Protein AF-A0A9E5VPA7-F1 (afdb_monomer_lite)

pLDDT: mean 86.87, std 9.71, range [59.09, 95.44]

Foldseek 3Di:
DQQVQQHDDPPDDDPPDDCVRNPDDDDPDDDDD

Radius of gyration: 12.26 Å; chains: 1; bounding box: 30×16×29 Å

Secondary structure (DSSP, 8-state):
-TGGGT--SSS---SS--HHHH-S---S-----

Sequence (33 aa):
IRHRKGLPVRGQSTKQNARTRKGPKRTVGGKRK

Stru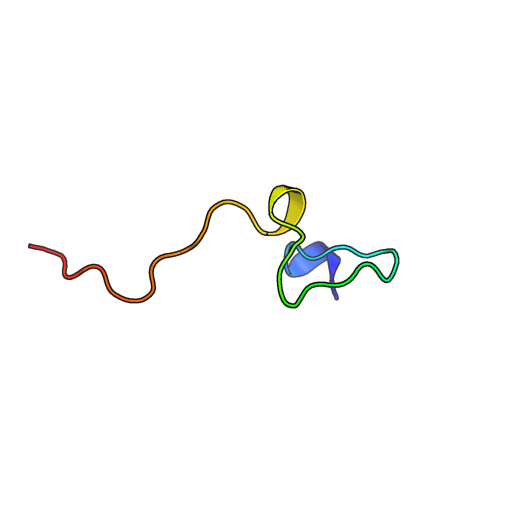cture (mmCIF, N/CA/C/O backbone):
data_AF-A0A9E5VPA7-F1
#
_entry.id   AF-A0A9E5VPA7-F1
#
loop_
_atom_site.group_PDB
_atom_site.id
_atom_site.type_symbol
_atom_site.label_atom_id
_atom_site.label_alt_id
_atom_site.label_comp_id
_atom_site.label_asym_id
_atom_site.label_entity_id
_atom_site.label_seq_id
_atom_site.pdbx_PDB_ins_code
_atom_site.Cartn_x
_atom_site.Cartn_y
_atom_site.Cartn_z
_atom_site.occupancy
_atom_site.B_iso_or_equiv
_atom_site.auth_seq_id
_atom_site.auth_comp_id
_atom_site.auth_asym_id
_atom_site.auth_atom_id
_atom_site.pdbx_PDB_model_num
ATOM 1 N N . ILE A 1 1 ? 0.624 -2.431 -14.502 1.00 87.12 1 ILE A N 1
ATOM 2 C CA . ILE A 1 1 ? -0.479 -2.043 -13.569 1.00 87.12 1 ILE A CA 1
ATOM 3 C C . ILE A 1 1 ? -0.049 -1.451 -12.213 1.00 87.12 1 ILE A C 1
ATOM 5 O O . ILE A 1 1 ? -0.881 -0.864 -11.533 1.00 87.12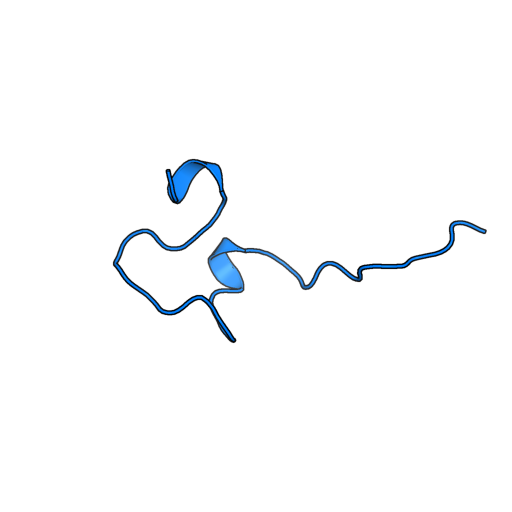 1 ILE A O 1
ATOM 9 N N . ARG A 1 2 ? 1.209 -1.614 -11.773 1.00 93.31 2 ARG A N 1
ATOM 10 C CA . ARG A 1 2 ? 1.661 -1.238 -10.415 1.00 93.31 2 ARG A CA 1
ATOM 11 C C . ARG A 1 2 ? 1.585 0.266 -10.134 1.00 93.31 2 ARG A C 1
ATOM 13 O O . ARG A 1 2 ? 1.119 0.649 -9.069 1.00 93.31 2 ARG A O 1
ATOM 20 N N . HIS A 1 3 ? 1.955 1.083 -11.123 1.00 92.75 3 HIS A N 1
ATOM 21 C CA . HIS A 1 3 ? 1.909 2.544 -11.048 1.00 92.75 3 HIS A CA 1
ATOM 22 C C . HIS A 1 3 ? 0.509 3.062 -10.681 1.00 92.75 3 HIS A C 1
ATOM 24 O O . HIS A 1 3 ? 0.356 3.766 -9.691 1.00 92.75 3 HIS A O 1
ATOM 30 N N . ARG A 1 4 ? -0.531 2.588 -11.385 1.00 94.44 4 ARG A N 1
ATOM 31 C CA . ARG A 1 4 ? -1.936 2.939 -11.106 1.00 94.44 4 ARG A CA 1
ATOM 32 C C . ARG A 1 4 ? -2.415 2.518 -9.711 1.00 94.44 4 ARG A C 1
ATOM 34 O O . ARG A 1 4 ? -3.327 3.127 -9.177 1.00 94.44 4 ARG A O 1
ATOM 41 N N . LYS A 1 5 ? -1.816 1.476 -9.123 1.00 91.38 5 LYS A N 1
ATOM 42 C CA . LYS A 1 5 ? -2.158 0.954 -7.787 1.00 91.38 5 LYS A CA 1
ATOM 43 C C . LYS A 1 5 ? -1.291 1.546 -6.663 1.00 91.38 5 LYS A C 1
ATOM 45 O O . LYS A 1 5 ? -1.380 1.068 -5.536 1.00 91.38 5 LYS A O 1
ATOM 50 N N . GLY A 1 6 ? -0.412 2.511 -6.954 1.00 92.50 6 GLY A N 1
ATOM 51 C CA . GLY A 1 6 ? 0.495 3.091 -5.954 1.00 92.50 6 GLY A CA 1
ATOM 52 C C . GLY A 1 6 ? 1.521 2.095 -5.399 1.00 92.50 6 GLY A C 1
ATOM 53 O O . GLY A 1 6 ? 1.947 2.197 -4.252 1.00 92.50 6 GLY A O 1
ATOM 54 N N . LEU A 1 7 ? 1.912 1.0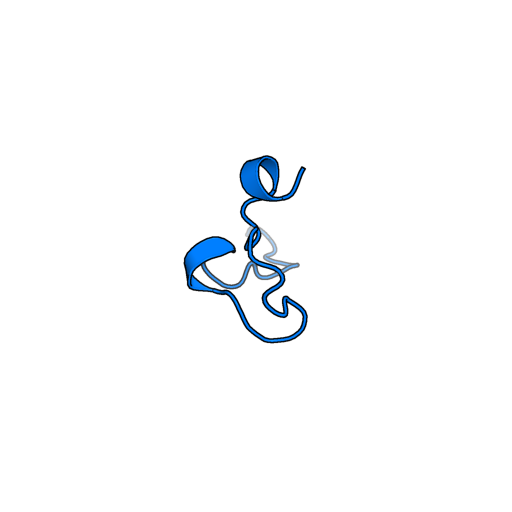85 -6.183 1.00 94.19 7 LEU A N 1
ATOM 55 C CA . LEU A 1 7 ? 2.875 0.067 -5.755 1.00 94.19 7 LEU A CA 1
ATOM 56 C C . LEU A 1 7 ? 4.239 0.260 -6.436 1.00 94.19 7 LEU A C 1
ATOM 58 O O . LEU A 1 7 ? 4.290 0.716 -7.581 1.00 94.19 7 LEU A O 1
ATOM 62 N N . PRO A 1 8 ? 5.352 -0.136 -5.784 1.00 95.44 8 PRO A N 1
ATOM 63 C CA . PRO A 1 8 ? 6.667 -0.163 -6.414 1.00 95.44 8 PRO A CA 1
ATOM 64 C C . PRO A 1 8 ? 6.668 -0.941 -7.731 1.00 95.44 8 PRO A C 1
ATOM 66 O O . PRO A 1 8 ? 6.083 -2.027 -7.828 1.00 95.44 8 PRO A O 1
ATOM 69 N N . VAL A 1 9 ? 7.344 -0.373 -8.731 1.00 95.25 9 VAL A N 1
ATOM 70 C CA . VAL A 1 9 ? 7.395 -0.891 -10.109 1.00 95.25 9 VAL A CA 1
ATOM 71 C C . VAL A 1 9 ? 8.675 -1.698 -10.374 1.00 95.25 9 VAL A C 1
ATOM 73 O O . VAL A 1 9 ? 8.667 -2.580 -11.218 1.00 95.25 9 VAL A O 1
ATOM 76 N N . ARG A 1 10 ? 9.750 -1.466 -9.608 1.00 93.69 10 ARG A N 1
ATOM 77 C CA . ARG A 1 10 ? 11.086 -2.064 -9.813 1.00 93.69 10 ARG A CA 1
ATOM 78 C C . ARG A 1 10 ? 11.287 -3.422 -9.113 1.00 93.69 10 ARG A C 1
ATOM 80 O O . ARG A 1 10 ? 12.343 -3.661 -8.549 1.00 93.69 10 ARG A O 1
ATOM 87 N N . GLY A 1 11 ? 10.249 -4.255 -9.021 1.00 89.62 11 GLY A N 1
ATOM 88 C CA . GLY A 1 11 ? 10.357 -5.591 -8.400 1.00 89.62 11 GLY A CA 1
ATOM 89 C C . GLY A 1 11 ? 10.557 -5.622 -6.873 1.00 89.62 11 GLY A C 1
ATOM 90 O O . GLY A 1 11 ? 10.789 -6.680 -6.305 1.00 89.62 11 GLY A O 1
ATOM 91 N N . GLN A 1 12 ? 10.440 -4.483 -6.186 1.00 92.19 12 GLN A N 1
ATOM 92 C CA . GLN A 1 12 ? 10.593 -4.405 -4.727 1.00 92.19 12 GLN A CA 1
ATOM 93 C C . GLN A 1 12 ? 9.479 -5.168 -3.988 1.00 92.19 12 GLN A C 1
ATOM 95 O O . GLN A 1 12 ? 8.317 -5.173 -4.420 1.00 92.19 12 GLN A O 1
ATOM 100 N N . SER A 1 13 ? 9.811 -5.743 -2.828 1.00 91.31 13 SER A N 1
ATOM 101 C CA . SER A 1 13 ? 8.862 -6.489 -1.997 1.00 91.31 13 SER A CA 1
ATOM 102 C C . SER A 1 13 ? 7.761 -5.584 -1.426 1.00 91.31 13 SER A C 1
ATOM 104 O O . SER A 1 13 ? 7.985 -4.453 -0.990 1.00 91.31 13 SER A O 1
ATOM 106 N N . THR A 1 14 ? 6.521 -6.081 -1.441 1.00 91.19 14 THR A N 1
ATOM 107 C CA . THR A 1 14 ? 5.340 -5.332 -0.979 1.00 91.19 14 THR A CA 1
ATOM 108 C C . THR A 1 14 ? 4.538 -6.051 0.098 1.00 91.19 14 THR A C 1
ATOM 110 O O . THR A 1 14 ? 3.388 -5.683 0.314 1.00 91.19 14 THR A O 1
ATOM 113 N N . LYS A 1 15 ? 5.087 -7.058 0.781 1.00 89.69 15 LYS A N 1
ATOM 114 C CA . LYS A 1 15 ? 4.367 -7.743 1.868 1.00 89.69 15 LYS A CA 1
ATOM 115 C C . LYS A 1 15 ? 4.421 -6.924 3.162 1.00 89.69 15 LYS A C 1
ATOM 117 O O . LYS A 1 15 ? 3.382 -6.456 3.613 1.00 89.69 15 LYS A O 1
ATOM 122 N N . GLN A 1 16 ? 5.619 -6.651 3.684 1.00 85.75 16 GLN A N 1
ATOM 123 C CA . GLN A 1 16 ? 5.791 -5.819 4.884 1.00 85.75 16 GLN A CA 1
ATOM 124 C C . GLN A 1 16 ? 6.022 -4.324 4.570 1.00 85.75 16 GLN A C 1
ATOM 126 O O . GLN A 1 16 ? 5.347 -3.464 5.136 1.00 85.75 16 GLN A O 1
ATOM 131 N N . ASN A 1 17 ? 6.915 -4.006 3.623 1.00 86.31 17 ASN A N 1
ATOM 132 C CA . ASN A 1 17 ? 7.422 -2.642 3.397 1.00 86.31 17 ASN A CA 1
ATOM 133 C C . ASN A 1 17 ? 6.748 -1.924 2.200 1.00 86.31 17 ASN A C 1
ATOM 135 O O . ASN A 1 17 ? 5.690 -2.349 1.711 1.00 86.31 17 ASN A O 1
ATOM 139 N N . ALA A 1 18 ? 7.350 -0.812 1.751 1.00 91.62 18 ALA A N 1
ATOM 140 C CA . ALA A 1 18 ? 6.907 0.097 0.678 1.00 91.62 18 ALA A CA 1
ATOM 141 C C . ALA A 1 18 ? 5.905 1.205 1.069 1.00 91.62 18 ALA A C 1
ATOM 143 O O . ALA A 1 18 ? 5.041 1.578 0.271 1.00 91.62 18 ALA A O 1
ATOM 144 N N . ARG A 1 19 ? 6.029 1.768 2.278 1.00 91.19 19 ARG A N 1
ATOM 145 C CA . ARG A 1 19 ? 5.157 2.858 2.759 1.00 91.19 19 ARG A CA 1
ATOM 146 C C . ARG A 1 19 ? 5.296 4.160 1.978 1.00 91.19 19 ARG A C 1
ATOM 148 O O . ARG A 1 19 ? 4.287 4.808 1.752 1.00 91.19 19 ARG A O 1
ATOM 155 N N . THR A 1 20 ? 6.475 4.475 1.447 1.00 90.88 20 THR A N 1
ATOM 156 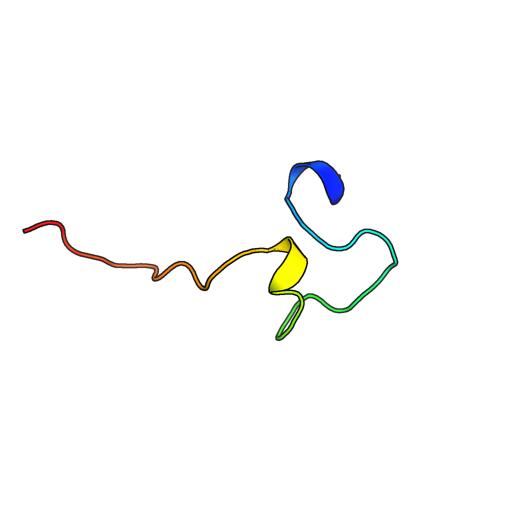C CA . THR A 1 20 ? 6.669 5.663 0.597 1.00 90.88 20 THR A CA 1
ATOM 157 C C . THR A 1 20 ? 5.771 5.656 -0.644 1.00 90.88 20 THR A C 1
ATOM 159 O O . THR A 1 20 ? 5.320 6.704 -1.081 1.00 90.88 20 THR A O 1
ATOM 162 N N . ARG A 1 21 ? 5.482 4.475 -1.216 1.00 93.88 21 ARG A N 1
ATOM 163 C CA . ARG A 1 21 ? 4.589 4.341 -2.383 1.00 93.88 21 ARG A CA 1
ATOM 164 C C . ARG A 1 21 ? 3.139 4.042 -2.000 1.00 93.88 21 ARG A C 1
ATOM 166 O O . ARG A 1 21 ? 2.238 4.623 -2.587 1.00 93.88 21 ARG A O 1
ATOM 173 N N . LYS A 1 22 ? 2.918 3.170 -1.010 1.00 91.25 22 LYS A N 1
ATOM 174 C CA . LYS A 1 22 ? 1.576 2.770 -0.544 1.00 91.25 22 LYS A CA 1
ATOM 175 C C . LYS A 1 22 ? 0.868 3.831 0.300 1.00 91.25 22 LYS A C 1
ATOM 177 O O . LYS A 1 22 ? -0.337 3.724 0.507 1.00 91.25 22 LYS A O 1
ATOM 182 N N . GLY A 1 23 ? 1.622 4.782 0.842 1.00 90.69 23 GLY A N 1
ATOM 183 C CA . GLY A 1 23 ? 1.148 5.741 1.825 1.00 90.69 23 GLY A CA 1
ATOM 184 C C . GLY A 1 23 ? 1.009 5.165 3.244 1.00 90.69 23 GLY A C 1
ATOM 185 O O . GLY A 1 23 ? 1.420 4.022 3.526 1.00 90.69 23 GLY A O 1
ATOM 186 N N . PRO A 1 24 ? 0.431 5.972 4.154 1.00 91.12 24 PRO A N 1
ATOM 187 C CA . PRO A 1 24 ? 0.184 5.601 5.544 1.00 91.12 24 PRO A CA 1
ATOM 188 C C . PRO A 1 24 ?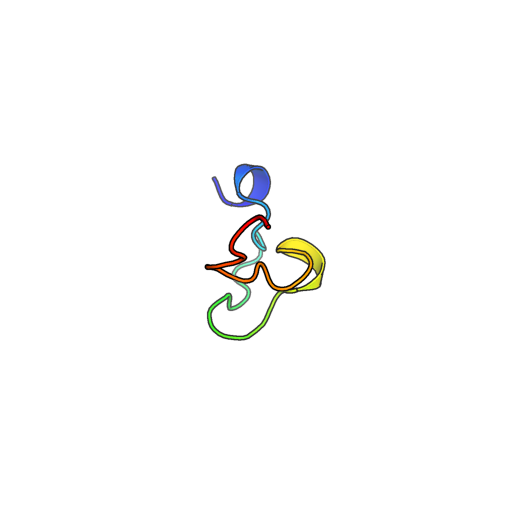 -0.644 4.317 5.688 1.00 91.12 24 PRO A C 1
ATOM 190 O O 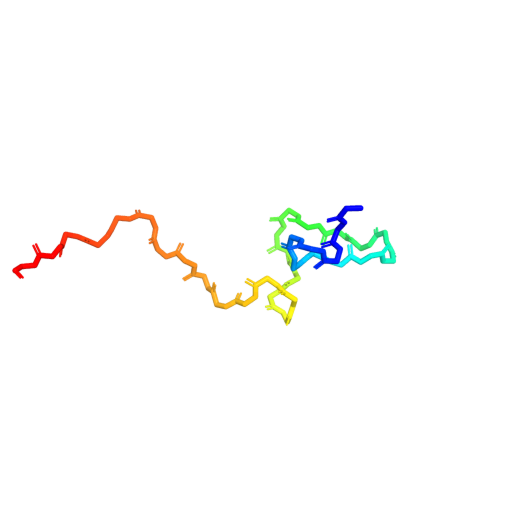. PRO A 1 24 ? -1.355 3.888 4.775 1.00 91.12 24 PRO A O 1
ATOM 193 N N . LYS A 1 25 ? -0.551 3.658 6.849 1.00 87.56 25 LYS A N 1
ATOM 194 C CA . LYS A 1 25 ? -1.343 2.451 7.119 1.00 87.56 25 LYS A CA 1
ATOM 195 C C . LYS A 1 25 ? -2.823 2.828 7.171 1.00 87.56 25 LYS A C 1
ATOM 197 O O . LYS A 1 25 ? -3.252 3.549 8.059 1.00 87.56 25 LYS A O 1
ATOM 202 N N . ARG A 1 26 ? -3.600 2.306 6.222 1.00 84.88 26 ARG A N 1
ATOM 203 C CA . ARG A 1 26 ? -5.059 2.393 6.265 1.00 84.88 26 ARG A CA 1
ATOM 204 C C . ARG A 1 26 ? -5.555 1.438 7.344 1.00 84.88 26 ARG A C 1
ATOM 206 O O . ARG A 1 26 ? -5.367 0.227 7.223 1.00 84.88 26 ARG A O 1
ATOM 213 N N . THR A 1 27 ? -6.144 1.982 8.399 1.00 86.81 27 THR A N 1
ATOM 214 C CA . THR A 1 27 ? -6.879 1.192 9.386 1.00 86.81 27 THR A CA 1
ATOM 215 C C . THR A 1 27 ? -8.143 0.666 8.716 1.00 86.81 27 THR A C 1
ATOM 217 O O . THR A 1 27 ? -8.941 1.441 8.192 1.00 86.81 27 THR A O 1
ATOM 220 N N . VAL A 1 28 ? -8.307 -0.654 8.674 1.00 81.19 28 VAL A N 1
ATOM 221 C CA . VAL A 1 28 ? -9.537 -1.282 8.184 1.00 81.19 28 VAL A CA 1
ATOM 222 C C . VAL A 1 28 ? -10.458 -1.406 9.392 1.00 81.19 28 VAL A C 1
ATOM 224 O O . VAL A 1 28 ? -10.250 -2.275 10.228 1.00 81.19 28 VAL A O 1
ATOM 227 N N . GLY A 1 29 ? -11.406 -0.475 9.522 1.00 77.25 29 GLY A N 1
ATOM 228 C CA . GLY A 1 29 ? -12.327 -0.405 10.659 1.00 77.25 29 GLY A CA 1
ATOM 229 C C . GLY A 1 29 ? -12.117 0.837 11.521 1.00 77.25 29 GLY A C 1
ATOM 230 O O . GLY A 1 29 ? -11.508 0.774 12.582 1.00 77.25 29 GLY A O 1
ATOM 231 N N . GLY A 1 30 ? -12.648 1.970 11.068 1.00 67.44 30 GLY A N 1
ATOM 232 C CA . GLY A 1 30 ? -12.977 3.097 11.935 1.00 67.44 30 GLY A CA 1
ATOM 233 C C . GLY A 1 30 ? -14.489 3.241 11.913 1.00 67.44 30 GLY A C 1
ATOM 234 O O . GLY A 1 30 ? -15.039 3.647 10.890 1.00 67.44 30 GLY A O 1
ATOM 235 N N . LYS A 1 31 ? -15.176 2.852 12.993 1.00 61.53 31 LYS A N 1
ATOM 236 C CA . LYS A 1 31 ? -16.586 3.216 13.156 1.00 61.53 31 LYS A CA 1
ATOM 237 C C . LYS A 1 31 ? -16.640 4.744 13.163 1.00 61.53 31 LYS A C 1
ATOM 239 O O . LYS A 1 31 ? -16.002 5.369 14.007 1.00 61.53 31 LYS A O 1
ATOM 244 N N . ARG A 1 32 ? -17.359 5.333 12.205 1.00 64.06 32 ARG A N 1
ATOM 245 C CA . ARG A 1 32 ? -17.840 6.709 12.353 1.00 64.06 32 ARG A CA 1
ATOM 246 C C . ARG A 1 32 ? -18.707 6.727 13.613 1.00 64.06 32 ARG A C 1
ATOM 248 O O . ARG A 1 32 ? -19.565 5.855 13.749 1.00 64.06 32 ARG A O 1
ATOM 255 N N . LYS A 1 33 ? -18.410 7.636 14.537 1.00 59.09 33 LYS A N 1
ATOM 256 C CA . LYS A 1 33 ? -19.373 8.042 15.557 1.00 59.09 33 LYS A CA 1
ATOM 257 C C . LYS A 1 33 ? -20.293 9.082 14.936 1.00 59.09 33 LYS A C 1
ATOM 259 O O . LYS A 1 33 ? -19.779 9.839 14.079 1.00 59.09 33 LYS A O 1
#